Protein AF-A0A536DVQ6-F1 (afdb_monomer)

Mean predicted aligned error: 8.5 Å

pLDDT: mean 82.16, std 7.18, range [48.97, 94.75]

Radius of gyration: 19.16 Å; Cα contacts (8 Å, |Δi|>4): 51; chains: 1; bounding box: 41×44×44 Å

Solvent-accessible surface area (backbone atoms only — not comparable to full-atom values): 6709 Å² total; per-residue (Å²): 129,84,79,77,51,72,68,56,54,48,53,54,52,47,53,52,31,48,76,73,74,37,79,85,81,75,81,92,74,81,44,74,67,58,55,48,53,52,50,54,60,72,65,33,59,67,62,57,46,60,67,44,46,63,54,42,50,76,76,51,31,72,64,37,66,54,54,46,46,54,54,52,48,53,55,50,49,55,54,49,51,55,51,48,55,50,46,68,76,53,78,55,95,55,54,68,28,46,56,33,27,70,75,65,37,68,66,47,10,48,65,71,65,109

Structure (mmCIF, N/CA/C/O backbone):
data_AF-A0A536DVQ6-F1
#
_entry.id   AF-A0A536DVQ6-F1
#
loop_
_atom_site.group_PDB
_atom_site.id
_atom_site.type_symbol
_atom_site.label_atom_id
_atom_site.label_alt_id
_atom_site.label_comp_id
_atom_site.label_asym_id
_atom_site.label_entity_id
_atom_site.label_seq_id
_atom_site.pdbx_PDB_ins_code
_atom_site.Cartn_x
_atom_site.Cartn_y
_atom_site.Cartn_z
_atom_site.occupancy
_atom_site.B_iso_or_equiv
_atom_site.auth_seq_id
_atom_site.auth_comp_id
_atom_site.auth_asym_id
_atom_site.auth_atom_id
_atom_site.pdbx_PDB_model_num
ATOM 1 N N . MET A 1 1 ? -17.773 24.906 4.559 1.00 48.97 1 MET A N 1
ATOM 2 C CA . MET A 1 1 ? -18.030 24.011 5.708 1.00 48.97 1 MET A CA 1
ATOM 3 C C . MET A 1 1 ? -16.763 23.985 6.548 1.00 48.97 1 MET A C 1
ATOM 5 O O . MET A 1 1 ? -15.717 23.742 5.955 1.00 48.97 1 MET A O 1
ATOM 9 N N . PRO A 1 2 ? -16.795 24.324 7.848 1.00 50.78 2 PRO A N 1
ATOM 10 C CA . PRO A 1 2 ? -15.614 24.188 8.698 1.00 50.78 2 PRO A CA 1
ATOM 11 C C . PRO A 1 2 ? -15.208 22.710 8.761 1.00 50.78 2 PRO A C 1
ATOM 13 O O . PRO A 1 2 ? -16.070 21.835 8.830 1.00 50.78 2 PRO A O 1
ATOM 16 N N . ALA A 1 3 ? -13.910 22.428 8.660 1.00 61.53 3 ALA A N 1
ATOM 17 C CA . ALA A 1 3 ? -13.398 21.071 8.798 1.00 61.53 3 ALA A CA 1
ATOM 18 C C . ALA A 1 3 ? -13.703 20.560 10.216 1.00 61.53 3 ALA A C 1
ATOM 20 O O . ALA A 1 3 ? -13.471 21.283 11.184 1.00 61.53 3 ALA A O 1
ATOM 21 N N . ALA A 1 4 ? -14.235 19.340 10.330 1.00 72.19 4 ALA A N 1
ATOM 22 C CA . ALA A 1 4 ? -14.490 18.703 11.621 1.00 72.19 4 ALA A CA 1
ATOM 23 C C . ALA A 1 4 ? -13.207 18.675 12.466 1.00 72.19 4 ALA A C 1
ATOM 25 O O . ALA A 1 4 ? -12.119 18.400 11.951 1.00 72.19 4 ALA A O 1
ATOM 26 N N . THR A 1 5 ? -13.327 18.955 13.761 1.00 84.50 5 THR A N 1
ATOM 27 C CA . THR A 1 5 ? -12.179 18.919 14.676 1.00 84.50 5 THR A CA 1
ATOM 28 C C . THR A 1 5 ? -11.654 17.486 14.829 1.00 84.50 5 THR A C 1
ATOM 30 O O . THR A 1 5 ? -12.411 16.518 14.729 1.00 84.50 5 THR A O 1
ATOM 33 N N . LYS A 1 6 ? -10.345 17.318 15.082 1.00 81.56 6 LYS A N 1
ATOM 34 C CA . LYS A 1 6 ? -9.690 15.994 15.200 1.00 81.56 6 LYS A CA 1
ATOM 35 C C . LYS A 1 6 ? -10.431 15.065 16.175 1.00 81.56 6 LYS A C 1
ATOM 37 O O . LYS A 1 6 ? -10.560 13.874 15.919 1.00 81.56 6 LYS A O 1
ATOM 42 N N . GLU A 1 7 ? -10.976 15.604 17.262 1.00 82.81 7 GLU A N 1
ATOM 43 C CA . GLU A 1 7 ? -11.752 14.849 18.255 1.00 82.81 7 GLU A CA 1
ATOM 44 C C . GLU A 1 7 ? -13.120 14.368 17.747 1.00 82.81 7 GLU A C 1
ATOM 46 O O . GLU A 1 7 ? -13.582 13.289 18.123 1.00 82.81 7 GLU A O 1
ATOM 51 N N . GLU A 1 8 ? -13.791 15.150 16.901 1.00 84.75 8 GLU A N 1
ATOM 52 C CA . GLU A 1 8 ? -15.050 14.754 16.256 1.00 84.75 8 GLU A CA 1
ATOM 53 C C . GLU A 1 8 ? -14.805 13.641 15.241 1.00 84.75 8 GLU A C 1
ATOM 55 O O . GLU A 1 8 ? -15.521 12.639 15.243 1.00 84.75 8 GLU A O 1
ATOM 60 N N . GLN A 1 9 ? -13.739 13.765 14.443 1.00 84.12 9 GLN A N 1
ATOM 61 C CA . GLN A 1 9 ? -13.296 12.700 13.543 1.00 84.12 9 GLN A CA 1
ATOM 62 C C . GLN A 1 9 ? -12.946 11.435 14.329 1.00 84.12 9 GLN A C 1
ATOM 64 O O . GLN A 1 9 ? -13.306 10.329 13.918 1.00 84.12 9 GLN A O 1
ATOM 69 N N . ILE A 1 10 ? -12.281 11.581 15.484 1.00 84.44 10 ILE A N 1
ATOM 70 C CA . ILE A 1 10 ? -11.952 10.442 16.338 1.00 84.44 10 ILE A CA 1
ATOM 71 C C . ILE A 1 10 ? -13.219 9.717 16.788 1.00 84.44 10 ILE A C 1
ATOM 73 O O . ILE A 1 10 ? -13.367 8.530 16.499 1.00 84.44 10 ILE A O 1
ATOM 77 N N . ARG A 1 11 ? -14.166 10.444 17.385 1.00 85.69 11 ARG A N 1
ATOM 78 C CA . ARG A 1 11 ? -15.439 9.886 17.858 1.00 85.69 11 ARG A CA 1
ATOM 79 C C . ARG A 1 11 ? -16.267 9.227 16.751 1.00 85.69 11 ARG A C 1
ATOM 81 O O . ARG A 1 11 ? -16.798 8.141 16.978 1.00 85.69 11 ARG A O 1
ATOM 88 N N . ALA A 1 12 ? -16.364 9.844 15.571 1.00 85.56 12 ALA A N 1
ATOM 89 C CA . ALA A 1 12 ? -17.150 9.318 14.451 1.00 85.56 12 ALA A CA 1
ATOM 90 C C . ALA A 1 12 ? -16.635 7.951 13.962 1.00 85.56 12 ALA A C 1
ATOM 92 O O . ALA A 1 12 ? -17.398 6.994 13.833 1.00 85.56 12 ALA A O 1
ATOM 93 N N . ASP A 1 13 ? -15.327 7.831 13.766 1.00 83.88 13 ASP A N 1
ATOM 94 C CA . ASP A 1 13 ? -14.682 6.580 13.351 1.00 83.88 13 ASP A CA 1
ATOM 95 C C . ASP A 1 13 ? -14.721 5.514 14.464 1.00 83.88 13 ASP A C 1
ATOM 97 O O . ASP A 1 13 ? -14.920 4.337 14.167 1.00 83.88 13 ASP A O 1
ATOM 101 N N . THR A 1 14 ? -14.601 5.891 15.750 1.00 84.81 14 THR A N 1
ATOM 102 C CA . THR A 1 14 ? -14.793 4.940 16.866 1.00 84.81 14 THR A CA 1
ATOM 103 C C . THR A 1 14 ? -16.212 4.369 16.852 1.00 84.81 14 THR A C 1
ATOM 105 O O . THR A 1 14 ? -16.398 3.157 16.965 1.00 84.81 14 THR A O 1
ATOM 108 N N . ALA A 1 15 ? -17.223 5.223 16.655 1.00 84.44 15 ALA A N 1
ATOM 109 C CA . ALA A 1 15 ? -18.610 4.787 16.532 1.00 84.44 15 ALA A CA 1
ATOM 110 C C . ALA A 1 15 ? -18.806 3.854 15.325 1.00 84.44 15 ALA A C 1
ATOM 11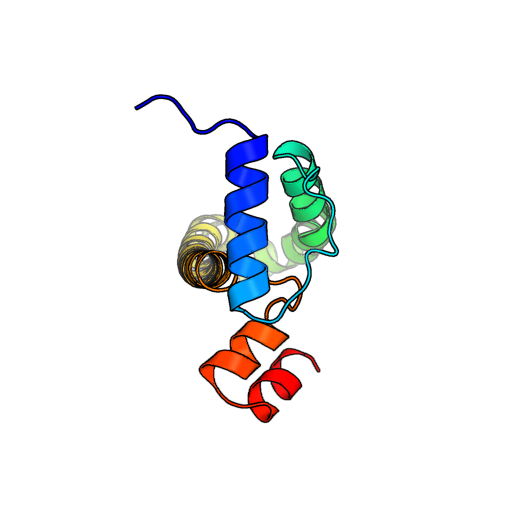2 O O . ALA A 1 15 ? -19.515 2.850 15.426 1.00 84.44 15 ALA A O 1
ATOM 113 N N . ARG A 1 16 ? -18.131 4.130 14.200 1.00 82.06 16 ARG A N 1
ATOM 114 C CA . ARG A 1 16 ? -18.161 3.266 13.014 1.00 82.06 16 ARG A CA 1
ATOM 115 C C . ARG A 1 16 ? -17.523 1.899 13.262 1.00 82.06 16 ARG A C 1
ATOM 117 O O . ARG A 1 16 ? -18.087 0.893 12.841 1.00 82.06 16 ARG A O 1
ATOM 124 N N . LEU A 1 17 ? -16.394 1.839 13.966 1.00 82.56 17 LEU A N 1
ATOM 125 C CA . LEU A 1 17 ? -15.758 0.578 14.366 1.00 82.56 17 LEU A CA 1
ATOM 126 C C . LEU A 1 17 ? -16.678 -0.261 15.261 1.00 82.56 17 LEU A C 1
ATOM 128 O O . LEU A 1 17 ? -16.848 -1.457 15.018 1.00 82.56 17 LEU A O 1
ATOM 132 N N . HIS A 1 18 ? -17.342 0.375 16.229 1.00 84.12 18 HIS A N 1
ATOM 133 C CA . HIS A 1 18 ? -18.277 -0.307 17.125 1.00 84.12 18 HIS A CA 1
ATOM 134 C C . HIS A 1 18 ? -19.487 -0.884 16.373 1.00 84.12 18 HIS A C 1
ATOM 136 O O . HIS A 1 18 ? -19.903 -2.002 16.667 1.00 84.12 18 HIS A O 1
ATOM 142 N N . GLN A 1 19 ? -20.010 -0.189 15.353 1.00 82.88 19 GLN A N 1
ATOM 143 C CA . GLN A 1 19 ? -21.054 -0.738 14.468 1.00 82.88 19 GLN A CA 1
ATOM 144 C C . GLN A 1 19 ? -20.596 -1.993 13.712 1.00 82.88 19 GLN A C 1
ATOM 146 O O . GLN A 1 19 ? -21.413 -2.849 13.380 1.00 82.88 19 GLN A O 1
ATOM 151 N N . LEU A 1 20 ? -19.297 -2.110 13.431 1.00 79.38 20 LEU A N 1
ATOM 152 C CA . LEU A 1 20 ? -18.704 -3.285 12.792 1.00 79.38 20 LEU A CA 1
ATOM 153 C C . LEU A 1 20 ? -18.384 -4.409 13.795 1.00 79.38 20 LEU A C 1
ATOM 155 O O . LEU A 1 20 ? -17.902 -5.459 13.375 1.00 79.38 20 LEU A O 1
ATOM 159 N N . GLY A 1 21 ? -18.660 -4.211 15.090 1.00 81.19 21 GLY A N 1
ATOM 160 C CA . GLY A 1 21 ? -18.368 -5.165 16.161 1.00 81.19 21 GLY A CA 1
ATOM 161 C C . GLY A 1 21 ? -16.915 -5.142 16.646 1.00 81.19 21 GLY A C 1
ATOM 162 O O . GLY A 1 21 ? -16.506 -6.049 17.367 1.00 81.19 21 GLY A O 1
ATOM 163 N N . TYR A 1 22 ? -16.132 -4.125 16.265 1.00 77.81 22 TYR A N 1
ATOM 164 C CA . TYR A 1 22 ? -14.720 -3.995 16.629 1.00 77.81 22 TYR A CA 1
ATOM 165 C C . TYR A 1 22 ? -14.497 -2.842 17.609 1.00 77.81 22 TYR A C 1
ATOM 167 O O . TYR A 1 22 ? -14.953 -1.726 17.378 1.00 77.81 22 TYR A O 1
ATOM 175 N N . ALA A 1 23 ? -13.742 -3.090 18.681 1.00 76.75 23 ALA A N 1
ATOM 176 C CA . ALA A 1 23 ? -13.259 -2.036 19.572 1.00 76.75 23 ALA A CA 1
ATOM 177 C C . ALA A 1 23 ? -12.079 -1.288 18.929 1.00 76.75 23 ALA A C 1
ATOM 179 O O . ALA A 1 23 ? -11.242 -1.894 18.254 1.00 76.75 23 ALA A O 1
ATOM 180 N N . GLN A 1 24 ? -11.974 0.024 19.156 1.00 78.06 24 GLN A N 1
ATOM 181 C CA . GLN A 1 24 ? -10.812 0.792 18.708 1.00 78.06 24 GLN A CA 1
ATOM 182 C C . GLN A 1 24 ? -9.581 0.421 19.547 1.00 78.06 24 GLN A C 1
ATOM 184 O O . GLN A 1 24 ? -9.450 0.856 20.686 1.00 78.06 24 GLN A O 1
ATOM 189 N N . GLN A 1 25 ? -8.679 -0.375 18.973 1.00 78.88 25 GLN A N 1
ATOM 190 C CA . GLN A 1 25 ? -7.431 -0.793 19.628 1.00 78.88 25 GLN A CA 1
ATOM 191 C C . GLN A 1 25 ? -6.203 0.010 19.172 1.00 78.88 25 GLN A C 1
ATOM 193 O O . GLN A 1 25 ? -5.203 0.052 19.882 1.00 78.88 25 GLN A O 1
ATOM 198 N N . LEU A 1 26 ? -6.266 0.656 18.001 1.00 76.31 26 LEU A N 1
ATOM 199 C CA . LEU A 1 26 ? -5.138 1.387 17.421 1.00 76.31 26 LEU A CA 1
ATOM 200 C C . LEU A 1 26 ? -5.236 2.892 17.717 1.00 76.31 26 LEU A C 1
ATOM 202 O O . LEU A 1 26 ? -6.277 3.513 17.479 1.00 76.31 26 LEU A O 1
ATOM 206 N N . PHE A 1 27 ? -4.142 3.485 18.204 1.00 72.56 27 PHE A N 1
ATOM 207 C CA . PHE A 1 27 ? -4.036 4.931 18.402 1.00 72.56 27 PHE A CA 1
ATOM 208 C C . PHE A 1 27 ? -3.918 5.652 17.052 1.00 72.56 27 PHE A C 1
ATOM 210 O O . PHE A 1 27 ? -3.130 5.271 16.188 1.00 72.56 27 PHE A O 1
ATOM 217 N N . ARG A 1 28 ? -4.705 6.716 16.861 1.00 73.50 28 ARG A N 1
ATOM 218 C CA . ARG A 1 28 ? -4.790 7.466 15.594 1.00 73.50 28 ARG A CA 1
ATOM 219 C C . ARG A 1 28 ? -3.762 8.585 15.527 1.00 73.50 28 ARG A C 1
ATOM 221 O O . ARG A 1 28 ? -4.111 9.759 15.426 1.00 73.50 28 ARG A O 1
ATOM 228 N N . ASP A 1 29 ? -2.498 8.182 15.591 1.00 79.56 29 ASP A N 1
ATOM 229 C CA . ASP A 1 29 ? -1.345 9.088 15.532 1.00 79.56 29 ASP A CA 1
ATOM 230 C C . ASP A 1 29 ? -0.523 8.958 14.243 1.00 79.56 29 ASP A C 1
ATOM 232 O O . ASP A 1 29 ? 0.425 9.709 14.014 1.00 79.56 29 ASP A O 1
ATOM 236 N N . MET A 1 30 ? -0.905 8.038 13.353 1.00 79.38 30 MET A N 1
ATOM 237 C CA . MET A 1 30 ? -0.233 7.853 12.069 1.00 79.38 30 MET A CA 1
ATOM 238 C C . MET A 1 30 ? -0.530 9.034 11.133 1.00 79.38 30 MET A C 1
ATOM 240 O O . MET A 1 30 ? -1.578 9.109 10.494 1.00 79.38 30 MET A O 1
ATOM 244 N N . GLY A 1 31 ? 0.399 9.989 11.085 1.00 84.38 31 GLY A N 1
ATOM 245 C CA . GLY A 1 31 ? 0.346 11.135 10.179 1.00 84.38 31 GLY A CA 1
ATOM 246 C C . GLY A 1 31 ? 0.764 10.797 8.743 1.00 84.38 31 GLY A C 1
ATOM 247 O O . GLY A 1 31 ? 1.292 9.720 8.459 1.00 84.38 31 GLY A O 1
ATOM 248 N N . GLY A 1 32 ? 0.598 11.761 7.831 1.00 84.69 32 GLY A N 1
ATOM 249 C CA . GLY A 1 32 ? 0.903 11.578 6.404 1.00 84.69 32 GLY A CA 1
ATOM 250 C C . GLY A 1 32 ? 2.359 11.191 6.117 1.00 84.69 32 GLY A C 1
ATOM 251 O O . GLY A 1 32 ? 2.607 10.299 5.310 1.00 84.69 32 GLY A O 1
ATOM 252 N N . PHE A 1 33 ? 3.322 11.791 6.827 1.00 88.88 33 PHE A N 1
ATOM 253 C CA . PHE A 1 33 ? 4.742 11.455 6.671 1.00 88.88 33 PHE A CA 1
ATOM 254 C C . PHE A 1 33 ? 5.076 10.042 7.171 1.00 88.88 33 PHE A C 1
ATOM 256 O O . PHE A 1 33 ? 5.805 9.313 6.506 1.00 88.88 33 PHE A O 1
ATOM 263 N N . SER A 1 34 ? 4.506 9.628 8.309 1.00 86.50 34 SER A N 1
ATOM 264 C CA . SER A 1 34 ? 4.693 8.271 8.841 1.00 86.50 34 SER A CA 1
ATOM 265 C C . SER A 1 34 ? 4.143 7.225 7.867 1.00 86.50 34 SER A C 1
ATOM 267 O O . SER A 1 34 ? 4.837 6.265 7.538 1.00 86.50 34 SER A O 1
ATOM 269 N N . ASN A 1 35 ? 2.949 7.461 7.315 1.00 88.00 35 ASN A N 1
ATOM 270 C CA . ASN A 1 35 ? 2.350 6.577 6.318 1.00 88.00 35 ASN A CA 1
ATOM 271 C C . ASN A 1 35 ? 3.174 6.499 5.016 1.00 88.00 35 ASN A C 1
ATOM 273 O O . ASN A 1 35 ? 3.335 5.423 4.434 1.00 88.00 35 ASN A O 1
ATOM 277 N N . PHE A 1 36 ? 3.744 7.626 4.575 1.00 87.94 36 PHE A N 1
ATOM 278 C CA . PHE A 1 36 ? 4.664 7.666 3.436 1.00 87.94 36 PHE A CA 1
ATOM 279 C C . PHE A 1 36 ? 5.944 6.861 3.702 1.00 87.94 36 PHE A C 1
ATOM 281 O O . PHE A 1 36 ? 6.326 6.029 2.880 1.00 87.94 36 PHE A O 1
ATOM 288 N N . ALA A 1 37 ? 6.576 7.053 4.863 1.00 89.25 37 ALA A N 1
ATOM 289 C CA . ALA A 1 37 ? 7.802 6.351 5.237 1.00 89.25 37 ALA A CA 1
ATOM 290 C C . ALA A 1 37 ? 7.602 4.826 5.325 1.00 89.25 37 ALA A C 1
ATOM 292 O O . ALA A 1 37 ? 8.437 4.061 4.836 1.00 89.25 37 ALA A O 1
ATOM 293 N N . ILE A 1 38 ? 6.469 4.378 5.880 1.00 88.75 38 ILE A N 1
ATOM 294 C CA . ILE A 1 38 ? 6.093 2.956 5.921 1.00 88.75 38 ILE A CA 1
ATOM 295 C C . ILE A 1 38 ? 5.957 2.403 4.498 1.00 88.75 38 ILE A C 1
ATOM 297 O O . ILE A 1 38 ? 6.551 1.376 4.176 1.00 88.75 38 ILE A O 1
ATOM 301 N N . SER A 1 39 ? 5.241 3.112 3.622 1.00 88.56 39 SER A N 1
ATOM 302 C CA . SER A 1 39 ? 5.042 2.689 2.229 1.00 88.56 39 SER A CA 1
ATOM 303 C C . SER A 1 39 ? 6.365 2.586 1.461 1.00 88.56 39 SER A C 1
ATOM 305 O O . SER A 1 39 ? 6.603 1.600 0.765 1.00 88.56 39 SER A O 1
ATOM 307 N N . PHE A 1 40 ? 7.254 3.571 1.626 1.00 85.62 40 PHE A N 1
ATOM 308 C CA . PHE A 1 40 ? 8.584 3.575 1.009 1.00 85.62 40 PHE A CA 1
ATOM 309 C C . PHE A 1 40 ? 9.434 2.378 1.462 1.00 85.62 40 PHE A C 1
ATOM 311 O O . PHE A 1 40 ? 10.113 1.748 0.649 1.00 85.62 40 PHE A O 1
ATOM 318 N N . THR A 1 41 ? 9.340 2.027 2.746 1.00 88.75 41 THR A N 1
ATOM 319 C CA . THR A 1 41 ? 10.047 0.880 3.330 1.00 88.75 41 THR A CA 1
ATOM 320 C C . THR A 1 41 ? 9.512 -0.446 2.783 1.00 88.75 41 THR A C 1
ATOM 322 O O . THR A 1 41 ? 10.294 -1.303 2.377 1.00 88.75 41 THR A O 1
ATOM 325 N N . ILE A 1 42 ? 8.187 -0.602 2.700 1.00 87.25 42 ILE A N 1
ATOM 326 C CA . ILE A 1 42 ? 7.541 -1.825 2.194 1.00 87.25 42 ILE A CA 1
ATOM 327 C C . ILE A 1 42 ? 7.889 -2.078 0.723 1.00 87.25 42 ILE A C 1
ATOM 329 O O . ILE A 1 42 ? 8.244 -3.197 0.367 1.00 87.25 42 ILE A O 1
ATOM 333 N N . ILE A 1 43 ? 7.811 -1.052 -0.133 1.00 85.88 43 ILE A N 1
ATOM 334 C CA . ILE A 1 43 ? 8.075 -1.212 -1.574 1.00 85.88 43 ILE A CA 1
ATOM 335 C C . ILE A 1 43 ? 9.560 -1.500 -1.837 1.00 85.88 43 ILE A C 1
ATOM 337 O O . ILE A 1 43 ? 9.886 -2.134 -2.839 1.00 85.88 43 ILE A O 1
ATOM 341 N N . SER A 1 44 ? 10.463 -1.069 -0.945 1.00 85.44 44 SER A N 1
ATOM 342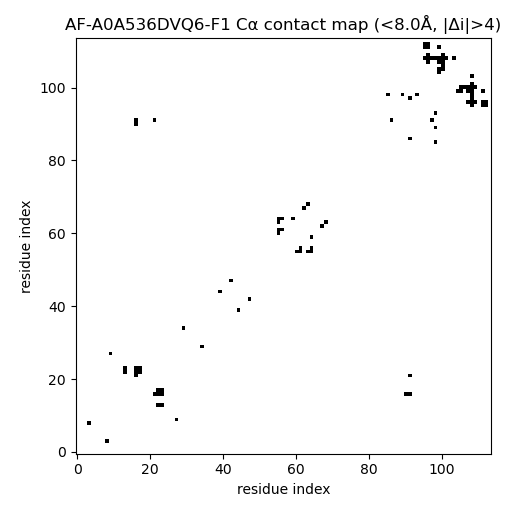 C CA . SER A 1 44 ? 11.908 -1.307 -1.068 1.00 85.44 44 SER A CA 1
ATOM 343 C C . SER A 1 44 ? 12.431 -0.967 -2.473 1.00 85.44 44 SER A C 1
ATOM 345 O O . SER A 1 44 ? 13.081 -1.776 -3.140 1.00 85.44 44 SER A O 1
ATOM 347 N N . VAL A 1 45 ? 12.132 0.260 -2.925 1.00 79.44 45 VAL A N 1
ATOM 348 C CA . VAL A 1 45 ? 12.385 0.744 -4.298 1.00 79.44 45 VAL A CA 1
ATOM 349 C C . VAL A 1 45 ? 13.845 0.555 -4.720 1.00 79.44 45 VAL A C 1
ATOM 351 O O . VAL A 1 45 ? 14.107 0.224 -5.873 1.00 79.44 45 VAL A O 1
ATOM 354 N N . LEU A 1 46 ? 14.794 0.719 -3.790 1.00 83.69 46 LEU A N 1
ATOM 355 C CA . LEU A 1 46 ? 16.218 0.534 -4.074 1.00 83.69 46 LEU A CA 1
ATOM 356 C C . LEU A 1 46 ? 16.538 -0.915 -4.447 1.00 83.69 46 LEU A C 1
ATOM 358 O O . LEU A 1 46 ? 17.093 -1.155 -5.514 1.00 83.69 46 LEU A O 1
ATOM 362 N N . THR A 1 47 ? 16.183 -1.878 -3.595 1.00 84.62 47 THR A N 1
ATOM 363 C CA . THR A 1 47 ? 16.519 -3.288 -3.831 1.00 84.62 47 THR A CA 1
ATOM 364 C C . THR A 1 47 ? 15.777 -3.822 -5.050 1.00 84.62 47 THR A C 1
ATOM 366 O O . THR A 1 47 ? 16.405 -4.343 -5.965 1.00 84.62 47 THR A O 1
ATOM 369 N N . GLY A 1 48 ? 14.455 -3.627 -5.119 1.00 80.19 48 GLY A N 1
ATOM 370 C CA . GLY A 1 48 ? 13.660 -4.105 -6.251 1.00 80.19 48 GLY A CA 1
ATOM 371 C C . GLY A 1 48 ? 14.085 -3.467 -7.575 1.00 80.19 48 GLY A C 1
ATOM 372 O O . GLY A 1 48 ? 14.282 -4.168 -8.566 1.00 80.19 48 GLY A O 1
AT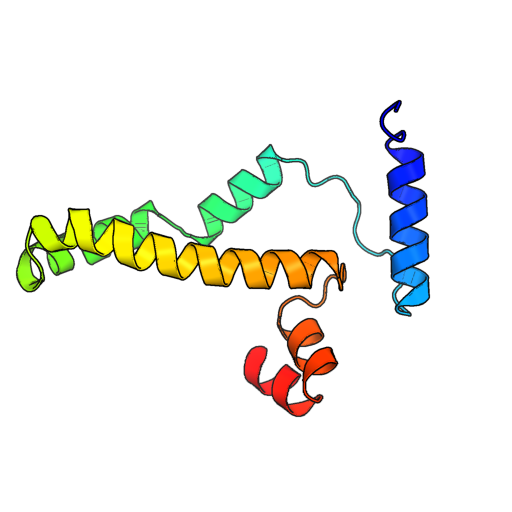OM 373 N N . GLY A 1 49 ? 14.289 -2.146 -7.579 1.00 81.75 49 GLY A N 1
ATOM 374 C CA . GLY A 1 49 ? 14.692 -1.398 -8.766 1.00 81.75 49 GLY A CA 1
ATOM 375 C C . GLY A 1 49 ? 16.076 -1.793 -9.270 1.00 81.75 49 GLY A C 1
ATOM 376 O O . GLY A 1 49 ? 16.222 -2.099 -10.449 1.00 81.75 49 GLY A O 1
ATOM 377 N N . LEU A 1 50 ? 17.083 -1.840 -8.392 1.00 83.81 50 LEU A N 1
ATOM 378 C CA . LEU A 1 50 ? 18.460 -2.156 -8.786 1.00 83.81 50 LEU A CA 1
ATOM 379 C C . LEU A 1 50 ? 18.629 -3.618 -9.211 1.00 83.81 50 LEU A C 1
ATOM 381 O O . LEU A 1 50 ? 19.307 -3.882 -10.203 1.00 83.81 50 LEU A O 1
ATOM 385 N N . THR A 1 51 ? 17.990 -4.566 -8.516 1.00 84.62 51 THR A N 1
ATOM 386 C CA . THR A 1 51 ? 18.081 -5.992 -8.864 1.00 84.62 51 THR A CA 1
ATOM 387 C C . THR A 1 51 ? 17.468 -6.280 -10.235 1.00 84.62 51 THR A C 1
ATOM 389 O O . THR A 1 51 ? 18.041 -7.043 -11.013 1.00 84.62 51 THR A O 1
ATOM 392 N N . LEU A 1 52 ? 16.339 -5.647 -10.570 1.00 8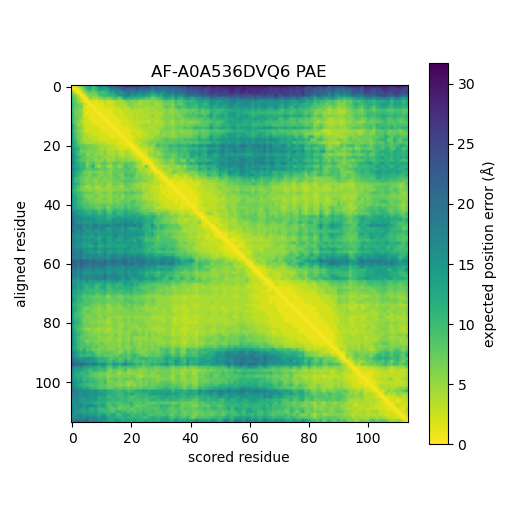3.81 52 LEU A N 1
ATOM 393 C CA . LEU A 1 52 ? 15.676 -5.854 -11.861 1.00 83.81 52 LEU A CA 1
ATOM 394 C C . LEU A 1 52 ? 16.193 -4.944 -12.982 1.00 83.81 52 LEU A C 1
ATOM 396 O O . LEU A 1 52 ? 15.882 -5.205 -14.142 1.00 83.81 52 LEU A O 1
ATOM 400 N N . TYR A 1 53 ? 16.992 -3.917 -12.682 1.00 82.81 53 TYR A N 1
ATOM 401 C CA . TYR A 1 53 ? 17.467 -2.948 -13.677 1.00 82.81 53 TYR A CA 1
ATOM 402 C C . TYR A 1 53 ? 18.245 -3.616 -14.819 1.00 82.81 53 TYR A C 1
ATOM 404 O O . TYR A 1 53 ? 17.918 -3.438 -15.993 1.00 82.81 53 TYR A O 1
ATOM 412 N N . SER A 1 54 ? 19.234 -4.449 -14.476 1.00 81.38 54 SER A N 1
ATOM 413 C CA . SER A 1 54 ? 20.018 -5.204 -15.465 1.00 81.38 54 SER A CA 1
ATOM 414 C C . SER A 1 54 ? 19.147 -6.206 -16.228 1.00 81.38 54 SER A C 1
ATOM 416 O O . SER A 1 54 ? 19.268 -6.350 -17.444 1.00 81.38 54 SER A O 1
ATOM 418 N N . TYR A 1 55 ? 18.212 -6.863 -15.540 1.00 83.31 55 TYR A N 1
ATOM 419 C CA . TYR A 1 55 ? 17.292 -7.807 -16.169 1.00 83.31 55 TYR A CA 1
ATOM 420 C C . TYR A 1 55 ? 16.395 -7.122 -17.214 1.00 83.31 55 TYR A C 1
ATOM 422 O O . TYR A 1 55 ? 16.291 -7.607 -18.342 1.00 83.31 55 TYR A O 1
ATOM 430 N N . GLY A 1 56 ? 15.816 -5.968 -16.868 1.00 81.50 56 GLY A N 1
ATOM 431 C CA . GLY A 1 56 ? 14.968 -5.166 -17.750 1.00 81.50 56 GLY A CA 1
ATOM 432 C C . GLY A 1 56 ? 15.715 -4.638 -18.975 1.00 81.50 56 GLY A C 1
ATOM 433 O O . GLY A 1 56 ? 15.202 -4.742 -20.089 1.00 81.50 56 GLY A O 1
ATOM 434 N N . LEU A 1 57 ? 16.956 -4.167 -18.800 1.00 82.81 57 LEU A N 1
ATOM 435 C CA . LEU A 1 57 ? 17.792 -3.724 -19.920 1.00 82.81 57 LEU A CA 1
ATOM 436 C C . LEU A 1 57 ? 18.098 -4.855 -20.905 1.00 82.81 57 LEU A C 1
ATOM 438 O O . LEU A 1 57 ? 17.996 -4.645 -22.111 1.00 82.81 57 LEU A O 1
ATOM 442 N N . ASN A 1 58 ? 18.438 -6.045 -20.404 1.00 82.25 58 ASN A N 1
ATOM 443 C CA . ASN A 1 58 ? 18.825 -7.174 -21.252 1.00 82.25 58 ASN A CA 1
ATOM 444 C C . ASN A 1 58 ? 17.641 -7.831 -21.985 1.00 82.25 58 ASN A C 1
ATOM 446 O O . ASN A 1 58 ? 17.831 -8.339 -23.086 1.00 82.25 58 ASN A O 1
ATOM 450 N N . HIS A 1 59 ? 16.433 -7.831 -21.406 1.00 80.94 59 HIS A N 1
ATOM 451 C CA . HIS A 1 59 ? 15.282 -8.562 -21.965 1.00 80.94 59 HIS A CA 1
ATOM 452 C C . HIS A 1 59 ? 14.213 -7.666 -22.608 1.00 80.94 59 HIS A C 1
ATOM 454 O O . HIS A 1 59 ? 13.529 -8.107 -23.527 1.00 80.94 59 HIS A O 1
ATOM 460 N N . GLY A 1 60 ? 14.037 -6.429 -22.135 1.00 75.00 60 GLY A N 1
ATOM 461 C CA . GLY A 1 60 ? 13.009 -5.501 -22.628 1.00 75.00 60 GLY A CA 1
ATOM 462 C C . GLY A 1 60 ? 13.565 -4.266 -23.340 1.00 75.00 60 GLY A C 1
ATOM 463 O O . GLY A 1 60 ? 12.844 -3.601 -24.086 1.00 75.00 60 GLY A O 1
ATOM 464 N N . GLY A 1 61 ? 14.842 -3.949 -23.123 1.00 82.88 61 GLY A N 1
ATOM 465 C CA . GLY A 1 61 ? 15.473 -2.737 -23.631 1.00 82.88 61 GLY A CA 1
ATOM 466 C C . GLY A 1 61 ? 14.910 -1.439 -23.019 1.00 82.88 61 GLY A C 1
ATOM 467 O O . GLY A 1 61 ? 13.967 -1.451 -22.222 1.00 82.88 61 GLY A O 1
ATOM 468 N N . PRO A 1 62 ? 15.461 -0.273 -23.403 1.00 79.69 62 PRO A N 1
ATOM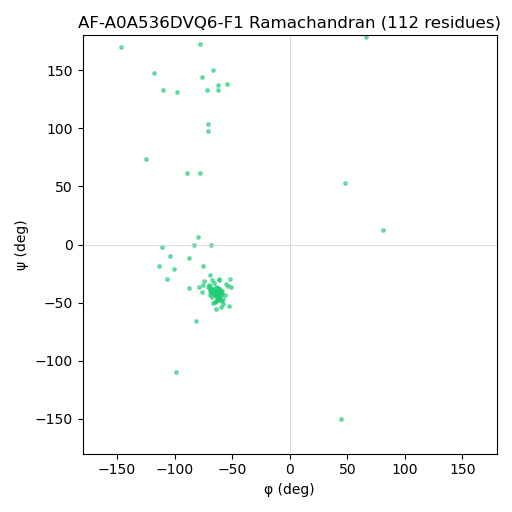 469 C CA . PRO A 1 62 ? 15.103 1.020 -22.805 1.00 79.69 62 PRO A CA 1
ATOM 470 C C . PRO A 1 62 ? 13.628 1.408 -22.993 1.00 79.69 62 PRO A C 1
ATOM 472 O O . PRO A 1 62 ? 13.038 2.076 -22.144 1.00 79.69 62 PRO A O 1
ATOM 475 N N . GLN A 1 63 ? 13.009 0.972 -24.095 1.00 81.44 63 GLN A N 1
ATOM 476 C CA . GLN A 1 63 ? 11.615 1.285 -24.412 1.00 81.44 63 GLN A CA 1
ATOM 477 C C . GLN A 1 63 ? 10.634 0.593 -23.456 1.00 81.44 63 GLN A C 1
ATOM 479 O O . GLN A 1 63 ? 9.649 1.209 -23.042 1.00 81.44 63 GLN A O 1
ATOM 484 N N . GLN A 1 64 ? 10.909 -0.655 -23.063 1.00 80.69 64 GLN A N 1
ATOM 485 C CA . GLN A 1 64 ? 10.089 -1.374 -22.089 1.00 80.69 64 GLN A CA 1
ATOM 486 C C . GLN A 1 64 ? 10.208 -0.739 -20.698 1.00 80.69 64 GLN A C 1
ATOM 488 O O . GLN A 1 64 ? 9.197 -0.578 -20.019 1.00 80.69 64 GLN A O 1
ATOM 493 N N . MET A 1 65 ? 11.403 -0.287 -20.312 1.00 79.12 65 MET A N 1
ATOM 494 C CA . MET A 1 65 ? 11.617 0.382 -19.023 1.00 79.12 65 MET A CA 1
ATOM 495 C C . MET A 1 65 ? 10.921 1.746 -18.931 1.00 79.12 65 MET A C 1
ATOM 497 O O . MET A 1 65 ? 10.505 2.136 -17.847 1.00 79.12 65 MET A O 1
ATOM 501 N N . GLY A 1 66 ? 10.757 2.461 -20.049 1.00 82.69 66 GLY A N 1
ATOM 502 C CA . GLY A 1 66 ? 9.996 3.713 -20.089 1.00 82.69 66 GLY A CA 1
ATOM 503 C C . GLY A 1 66 ? 8.485 3.490 -20.190 1.00 82.69 66 GLY A C 1
ATOM 504 O O . GLY A 1 66 ? 7.726 3.806 -19.274 1.00 82.69 66 GLY A O 1
ATOM 505 N N . ILE A 1 67 ? 8.032 2.935 -21.318 1.00 85.31 67 ILE A N 1
ATOM 506 C CA . ILE A 1 67 ? 6.599 2.826 -21.642 1.00 85.31 67 ILE A CA 1
ATOM 507 C C . ILE A 1 67 ? 5.941 1.696 -20.850 1.00 85.31 67 ILE A C 1
ATOM 509 O O . ILE A 1 67 ? 4.832 1.860 -20.343 1.00 85.31 67 ILE A O 1
ATOM 513 N N . GLY A 1 68 ? 6.623 0.557 -20.715 1.00 86.69 68 GLY A N 1
ATOM 514 C CA . GLY A 1 68 ? 6.109 -0.584 -19.959 1.00 86.69 68 GLY A CA 1
ATOM 515 C C . GLY A 1 68 ? 5.905 -0.244 -18.485 1.00 86.69 68 GLY A C 1
ATOM 516 O O . GLY A 1 68 ? 4.893 -0.636 -17.911 1.00 86.69 68 GLY A O 1
ATOM 517 N N . TRP A 1 69 ? 6.796 0.558 -17.895 1.00 84.75 69 TRP A N 1
ATOM 518 C CA . TRP A 1 69 ? 6.637 1.030 -16.520 1.00 84.75 69 TRP A CA 1
ATOM 519 C C . TRP A 1 69 ? 5.392 1.907 -16.340 1.00 84.75 69 TRP A C 1
ATOM 521 O O . TRP A 1 69 ? 4.627 1.683 -15.405 1.00 84.75 69 TRP A O 1
ATOM 531 N N . LEU A 1 70 ? 5.133 2.849 -17.255 1.00 88.94 70 LEU A N 1
ATOM 532 C CA . LEU A 1 70 ? 3.928 3.687 -17.203 1.00 88.94 70 LEU A CA 1
ATO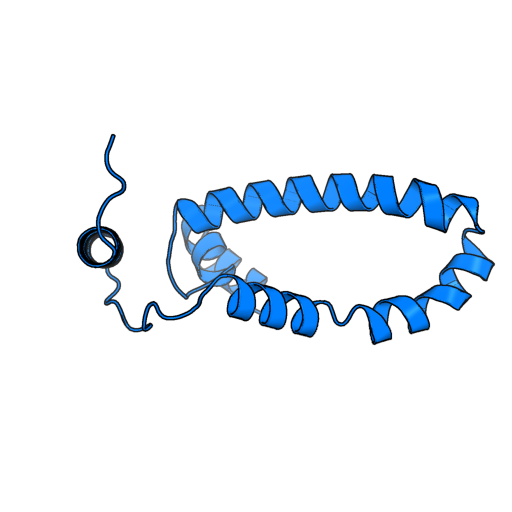M 533 C C . LEU A 1 70 ? 2.644 2.876 -17.406 1.00 88.94 70 LEU A C 1
ATOM 535 O O . LEU A 1 70 ? 1.666 3.086 -16.692 1.00 88.94 70 LEU A O 1
ATOM 539 N N . LEU A 1 71 ? 2.649 1.938 -18.356 1.00 91.69 71 LEU A N 1
ATOM 540 C CA . LEU A 1 71 ? 1.489 1.100 -18.651 1.00 91.69 71 LEU A CA 1
ATOM 541 C C . LEU A 1 71 ? 1.143 0.183 -17.472 1.00 91.69 71 LEU A C 1
ATOM 543 O O . LEU A 1 71 ? -0.000 0.162 -17.019 1.00 91.69 71 LEU A O 1
ATOM 547 N N . VAL A 1 72 ? 2.135 -0.527 -16.928 1.00 90.25 72 VAL A N 1
ATOM 548 C CA . VAL A 1 72 ? 1.941 -1.373 -15.742 1.00 90.25 72 VAL A CA 1
ATOM 549 C C . VAL A 1 72 ? 1.585 -0.514 -14.529 1.00 90.25 72 VAL A C 1
ATOM 551 O O . VAL A 1 72 ? 0.677 -0.868 -13.782 1.00 90.25 72 VAL A O 1
ATOM 554 N N . GLY A 1 73 ? 2.224 0.647 -14.360 1.00 91.19 73 GLY A N 1
ATOM 555 C CA . GLY A 1 73 ? 1.903 1.605 -13.303 1.00 91.19 73 GLY A CA 1
ATOM 556 C C . GLY A 1 73 ? 0.440 2.047 -13.339 1.00 91.19 73 GLY A C 1
ATOM 557 O O . GLY A 1 73 ? -0.224 2.038 -12.305 1.00 91.19 73 GLY A O 1
ATOM 558 N N . ALA A 1 74 ? -0.103 2.342 -14.521 1.00 94.50 74 ALA A N 1
ATOM 559 C CA . ALA A 1 74 ? -1.517 2.674 -14.680 1.00 94.50 74 ALA A CA 1
ATOM 560 C C . ALA A 1 74 ? -2.436 1.517 -14.253 1.00 94.50 74 ALA A C 1
ATOM 562 O O . ALA A 1 74 ? -3.414 1.740 -13.541 1.00 94.50 74 ALA A O 1
ATOM 563 N N . MET A 1 75 ? -2.105 0.275 -14.617 1.00 94.31 75 MET A N 1
ATOM 564 C CA . MET A 1 75 ? -2.869 -0.901 -14.181 1.00 94.31 75 MET A CA 1
ATOM 565 C C . MET A 1 75 ? -2.811 -1.090 -12.658 1.00 94.31 75 MET A C 1
ATOM 567 O O . MET A 1 75 ? -3.834 -1.352 -12.026 1.00 94.31 75 MET A O 1
ATOM 571 N N . VAL A 1 76 ? -1.635 -0.901 -12.051 1.00 93.38 76 VAL A N 1
ATOM 572 C CA . VAL A 1 76 ? -1.456 -0.972 -10.593 1.00 93.38 76 VAL A CA 1
ATOM 573 C C . VAL A 1 76 ? -2.261 0.119 -9.885 1.00 93.38 76 VAL A C 1
ATOM 575 O O . VAL A 1 76 ? -2.863 -0.156 -8.850 1.00 93.38 76 VAL A O 1
ATOM 578 N N . LEU A 1 77 ? -2.351 1.329 -10.447 1.00 93.12 77 LEU A N 1
ATOM 579 C CA . LEU A 1 77 ? -3.176 2.407 -9.890 1.00 93.12 77 LEU A CA 1
ATOM 580 C C . LEU A 1 77 ? -4.669 2.060 -9.880 1.00 93.12 77 LEU A C 1
ATOM 582 O O . LEU A 1 77 ? -5.353 2.390 -8.914 1.00 93.12 77 LEU A O 1
ATOM 586 N N . VAL A 1 78 ? -5.175 1.362 -10.901 1.00 94.75 78 VAL A N 1
ATOM 587 C CA . VAL A 1 78 ? -6.570 0.883 -10.916 1.00 94.75 78 VAL A CA 1
ATOM 588 C C . VAL A 1 78 ? -6.817 -0.095 -9.765 1.00 94.75 78 VAL A C 1
ATOM 590 O O . VAL A 1 78 ? -7.803 0.036 -9.037 1.00 94.75 78 VAL A O 1
ATOM 593 N N . VAL A 1 79 ? -5.897 -1.038 -9.547 1.00 92.00 79 VAL A N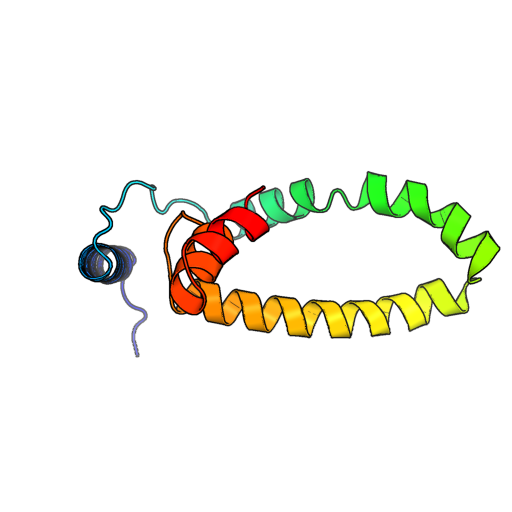 1
ATOM 594 C CA . VAL A 1 79 ? -5.978 -1.981 -8.419 1.00 92.00 79 VAL A CA 1
ATOM 595 C C . VAL A 1 79 ? -5.883 -1.242 -7.080 1.00 92.00 79 VAL A C 1
ATOM 597 O O . VAL A 1 79 ? -6.675 -1.499 -6.174 1.00 92.00 79 VAL A O 1
ATOM 600 N N . ALA A 1 80 ? -4.965 -0.281 -6.962 1.00 90.12 80 ALA A N 1
ATOM 601 C CA . ALA A 1 80 ? -4.804 0.536 -5.764 1.00 90.12 80 ALA A CA 1
ATOM 602 C C . ALA A 1 80 ? -6.063 1.361 -5.455 1.00 90.12 80 ALA A C 1
ATOM 604 O O . ALA A 1 80 ? -6.450 1.465 -4.293 1.00 90.12 80 ALA A O 1
ATOM 605 N N . ALA A 1 81 ? -6.744 1.894 -6.473 1.00 91.88 81 ALA A N 1
ATOM 606 C CA . ALA A 1 81 ? -8.001 2.616 -6.307 1.00 91.88 81 ALA A CA 1
ATOM 607 C C . ALA A 1 81 ? -9.123 1.706 -5.778 1.00 91.88 81 ALA A C 1
ATOM 609 O O . ALA A 1 81 ? -9.835 2.086 -4.848 1.00 91.88 81 ALA A O 1
ATOM 610 N N . ALA A 1 82 ? -9.240 0.480 -6.300 1.00 89.81 82 ALA A N 1
ATOM 611 C CA . ALA A 1 82 ? -10.199 -0.502 -5.791 1.00 89.81 82 ALA A CA 1
ATOM 612 C C . ALA A 1 82 ? -9.915 -0.871 -4.320 1.00 89.81 82 ALA A C 1
ATOM 614 O O . ALA A 1 82 ? -10.828 -0.929 -3.494 1.00 89.81 82 ALA A O 1
ATOM 615 N N . MET A 1 83 ? -8.639 -1.054 -3.967 1.00 86.69 83 MET A N 1
ATOM 616 C CA . MET A 1 83 ? -8.212 -1.299 -2.585 1.00 86.69 83 MET A CA 1
ATOM 617 C C . MET A 1 83 ? -8.480 -0.101 -1.668 1.00 86.69 83 MET A C 1
ATOM 619 O O . MET A 1 83 ? -8.932 -0.284 -0.539 1.00 86.69 83 MET A O 1
ATOM 623 N N . ALA A 1 84 ? -8.264 1.125 -2.151 1.00 87.44 84 ALA A N 1
ATOM 624 C CA . ALA A 1 84 ? -8.563 2.343 -1.406 1.00 87.44 84 ALA A CA 1
ATOM 625 C C . ALA A 1 84 ? -10.064 2.458 -1.102 1.00 87.44 84 ALA A C 1
ATOM 627 O O . ALA A 1 84 ? -10.441 2.744 0.034 1.00 87.44 84 ALA A O 1
ATOM 628 N N . GLN A 1 85 ? -10.924 2.147 -2.076 1.00 87.56 85 GLN A N 1
ATOM 629 C CA . GLN A 1 85 ? -12.374 2.126 -1.878 1.00 87.56 85 GLN A CA 1
ATOM 630 C C . GLN A 1 85 ? -12.790 1.106 -0.806 1.00 87.56 85 GLN A C 1
ATOM 632 O O . GLN A 1 85 ? -13.609 1.408 0.066 1.00 87.56 85 GLN A O 1
ATOM 637 N N . LEU A 1 86 ? -12.195 -0.088 -0.831 1.00 85.12 86 LEU A N 1
ATOM 638 C CA . LEU A 1 86 ? -12.435 -1.125 0.172 1.00 85.12 86 LEU A CA 1
ATOM 639 C C . LEU A 1 86 ? -11.934 -0.727 1.564 1.00 85.12 86 LEU A C 1
ATOM 641 O O . LEU A 1 86 ? -12.620 -0.983 2.555 1.00 85.12 86 LEU A O 1
ATOM 645 N N . ALA A 1 87 ? -10.773 -0.077 1.649 1.00 83.62 87 ALA A N 1
ATOM 646 C CA . ALA A 1 87 ? -10.221 0.427 2.902 1.00 83.62 87 ALA A CA 1
ATOM 647 C C . ALA A 1 87 ? -11.108 1.521 3.523 1.00 83.62 87 ALA A C 1
ATOM 649 O O . ALA A 1 87 ? -11.277 1.551 4.740 1.00 83.62 87 ALA A O 1
ATOM 650 N N . SER A 1 88 ? -11.732 2.377 2.705 1.00 82.81 88 SER A N 1
ATOM 651 C CA . SER A 1 88 ? -12.697 3.377 3.184 1.00 82.81 88 SER A CA 1
ATOM 652 C C . SER A 1 88 ? -14.022 2.761 3.649 1.00 82.81 88 SER A C 1
ATOM 654 O O . SER A 1 88 ? -14.613 3.236 4.617 1.00 82.81 88 SER A O 1
ATOM 656 N N . ALA A 1 89 ? -14.505 1.706 2.984 1.00 82.00 89 ALA A N 1
ATOM 657 C CA . ALA A 1 89 ? -15.767 1.054 3.342 1.0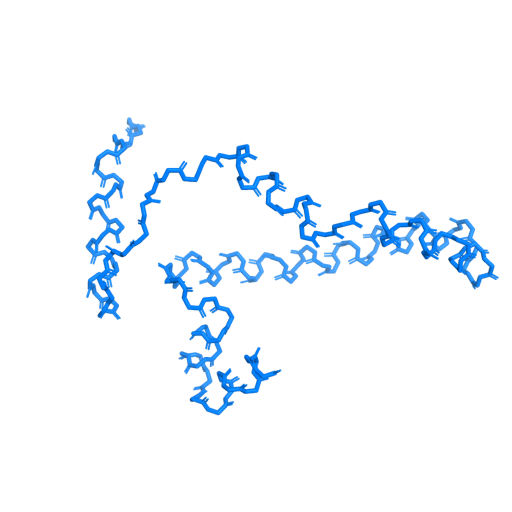0 82.00 89 ALA A CA 1
ATOM 658 C C . ALA A 1 89 ? -15.659 0.179 4.606 1.00 82.00 89 ALA A C 1
ATOM 660 O O . ALA A 1 89 ? -16.610 0.093 5.392 1.00 82.00 89 ALA A O 1
ATOM 661 N N . LEU A 1 90 ? -14.503 -0.465 4.800 1.00 79.69 90 LEU A N 1
ATOM 662 C CA . LEU A 1 90 ? -14.217 -1.393 5.895 1.00 79.69 90 LEU A CA 1
ATOM 663 C C . LEU A 1 90 ? -12.953 -0.946 6.655 1.00 79.69 90 LEU A C 1
ATOM 665 O O . LEU A 1 90 ? -11.907 -1.588 6.521 1.00 79.69 90 LEU A O 1
ATOM 669 N N . PRO A 1 91 ? -13.029 0.130 7.465 1.00 71.62 91 PRO A N 1
ATOM 670 C CA . PRO A 1 91 ? -11.874 0.708 8.150 1.00 71.62 91 PRO A CA 1
ATOM 671 C C . PRO A 1 91 ? -11.474 -0.122 9.383 1.00 71.62 91 PRO A C 1
ATOM 673 O O . PRO A 1 91 ? -11.532 0.348 10.512 1.00 71.62 91 PRO A O 1
ATOM 676 N N . THR A 1 92 ? -11.105 -1.387 9.187 1.00 73.62 92 THR A N 1
ATOM 677 C CA . THR A 1 92 ? -10.716 -2.328 10.252 1.00 73.62 92 THR A CA 1
ATOM 678 C C . THR A 1 92 ? -9.270 -2.783 10.077 1.00 73.62 92 THR A C 1
ATOM 680 O O . THR A 1 92 ? -8.820 -2.981 8.952 1.00 73.62 92 THR A O 1
ATOM 683 N N . ALA A 1 93 ? -8.565 -3.052 11.178 1.00 68.19 93 ALA A N 1
ATOM 684 C CA . ALA A 1 93 ? -7.154 -3.461 11.174 1.00 68.19 93 ALA A CA 1
ATOM 685 C C . ALA A 1 93 ? -6.871 -4.865 10.581 1.00 68.19 93 ALA A C 1
ATOM 687 O O . ALA A 1 93 ? -5.719 -5.279 10.521 1.00 68.19 93 ALA A O 1
ATOM 688 N N . GLY A 1 94 ? -7.895 -5.605 10.133 1.00 64.31 94 GLY A N 1
ATOM 689 C CA . GLY A 1 94 ? -7.772 -6.971 9.601 1.00 64.31 94 GLY A CA 1
ATOM 690 C C . GLY A 1 94 ? -7.294 -7.089 8.146 1.00 64.31 94 GLY A C 1
ATOM 691 O O . GLY A 1 94 ? -7.310 -8.196 7.610 1.00 64.31 94 GLY A O 1
ATOM 692 N N . ALA A 1 95 ? -6.898 -5.975 7.517 1.00 69.94 95 ALA A N 1
ATOM 693 C CA . ALA A 1 95 ? -6.345 -5.895 6.159 1.00 69.94 95 ALA A CA 1
ATOM 694 C C . ALA A 1 95 ? -7.120 -6.737 5.110 1.00 69.94 95 ALA A C 1
ATOM 696 O O . ALA A 1 95 ? -8.337 -6.927 5.217 1.00 69.94 95 ALA A O 1
ATOM 697 N N . LEU A 1 96 ? -6.418 -7.225 4.081 1.00 76.69 96 LEU A N 1
ATOM 698 C CA . LEU A 1 96 ? -6.972 -8.008 2.968 1.00 76.69 96 LEU A CA 1
ATOM 699 C C . LEU A 1 96 ? -7.732 -9.259 3.437 1.00 76.69 96 LEU A C 1
ATOM 701 O O . LEU A 1 96 ? -8.762 -9.591 2.859 1.00 76.69 96 LEU A O 1
ATOM 705 N N . TYR A 1 97 ? -7.284 -9.897 4.525 1.00 80.00 97 TYR A N 1
ATOM 706 C CA . TYR A 1 97 ? -7.937 -11.074 5.107 1.00 80.00 97 TYR A CA 1
ATOM 707 C C . TYR A 1 97 ? -9.384 -10.780 5.515 1.00 80.00 97 TYR A C 1
ATOM 709 O O . TYR A 1 97 ? -10.307 -11.516 5.160 1.00 80.00 97 TYR A O 1
ATOM 717 N N . TYR A 1 98 ? -9.604 -9.681 6.242 1.00 78.38 98 TYR A N 1
ATOM 718 C CA . TYR A 1 98 ? -10.946 -9.297 6.670 1.00 78.38 98 TYR A CA 1
ATOM 719 C C . TYR A 1 98 ? -11.818 -8.874 5.484 1.00 78.38 98 TYR A C 1
ATOM 721 O O . TYR A 1 98 ? -12.979 -9.275 5.405 1.00 78.38 98 TYR A O 1
ATOM 729 N N . GLN A 1 99 ? -11.259 -8.118 4.535 1.00 80.88 99 GLN A N 1
ATOM 730 C CA . GLN A 1 99 ? -11.979 -7.689 3.332 1.00 80.88 99 GLN A CA 1
ATOM 731 C C . GLN A 1 99 ? -12.428 -8.893 2.486 1.00 80.88 99 GLN A C 1
ATOM 733 O O . GLN A 1 99 ? -13.597 -8.977 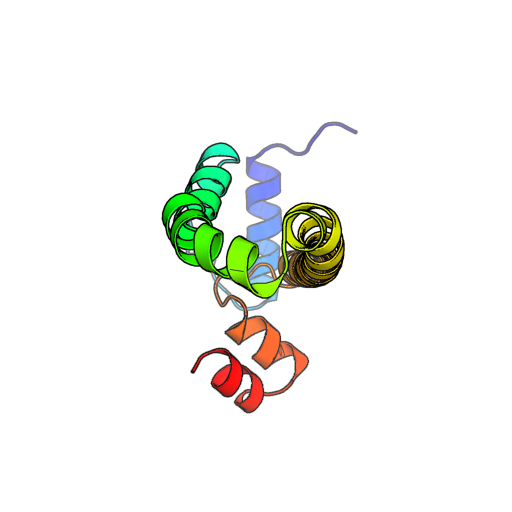2.105 1.00 80.88 99 GLN A O 1
ATOM 738 N N . ALA A 1 100 ? -11.545 -9.870 2.269 1.00 80.56 100 ALA A N 1
ATOM 739 C CA . ALA A 1 100 ? -11.843 -11.094 1.530 1.00 80.56 100 ALA A CA 1
ATOM 740 C C . ALA A 1 100 ? -12.829 -12.010 2.273 1.00 80.56 100 ALA A C 1
ATOM 742 O O . ALA A 1 100 ? -13.743 -12.564 1.659 1.00 80.56 100 ALA A O 1
ATOM 743 N N . ALA A 1 101 ? -12.703 -12.130 3.599 1.00 80.56 101 ALA A N 1
ATOM 744 C CA . ALA A 1 101 ? -13.642 -12.897 4.415 1.00 80.56 101 ALA A CA 1
ATOM 745 C C . ALA A 1 101 ? -15.052 -12.284 4.434 1.00 80.56 101 ALA A C 1
ATOM 747 O O . ALA A 1 101 ? -16.031 -13.023 4.521 1.00 80.56 101 ALA A O 1
ATOM 748 N N . LYS A 1 102 ? -15.155 -10.948 4.364 1.00 80.81 102 LYS A N 1
ATOM 749 C CA . LYS A 1 102 ? -16.425 -10.209 4.395 1.00 80.81 102 LYS A CA 1
ATOM 750 C C . LYS A 1 102 ? -17.156 -10.219 3.049 1.00 80.81 102 LYS A C 1
ATOM 752 O O . LYS A 1 102 ? -18.382 -10.240 3.049 1.00 80.81 102 LYS A O 1
ATOM 757 N N . LEU A 1 103 ? -16.422 -10.164 1.934 1.00 80.69 103 LEU A N 1
ATOM 758 C CA . LEU A 1 103 ? -16.985 -10.133 0.575 1.00 80.69 103 LEU A CA 1
ATOM 759 C C . LEU A 1 103 ? -17.240 -11.521 -0.009 1.00 80.69 103 LEU A C 1
ATOM 761 O O . LEU A 1 103 ? -18.199 -11.711 -0.750 1.00 80.69 103 LEU A O 1
ATOM 765 N N . GLY A 1 104 ? -16.349 -12.465 0.281 1.00 81.06 104 GLY A N 1
ATOM 766 C CA . GLY A 1 104 ? -16.487 -13.854 -0.118 1.00 81.06 104 GLY A CA 1
ATOM 767 C C . GLY A 1 104 ? -17.034 -14.662 1.046 1.00 81.06 104 GLY A C 1
ATOM 768 O O . GLY A 1 104 ? -18.182 -14.521 1.436 1.00 81.06 104 GLY A O 1
ATOM 769 N N . ASN A 1 105 ? -16.173 -15.510 1.603 1.00 81.50 105 ASN A N 1
ATOM 770 C CA . ASN A 1 105 ? -16.451 -16.384 2.738 1.00 81.50 105 ASN A CA 1
ATOM 771 C C . ASN A 1 105 ? -15.167 -16.531 3.569 1.00 81.50 105 ASN A C 1
ATOM 773 O O . ASN A 1 105 ? -14.075 -16.211 3.094 1.00 81.50 105 ASN A O 1
ATOM 777 N N . LYS A 1 106 ? -15.252 -17.123 4.769 1.00 79.44 106 LYS A N 1
ATOM 778 C CA . LYS A 1 106 ? -14.078 -17.401 5.627 1.00 79.44 106 LYS A CA 1
ATOM 779 C C . LYS A 1 106 ? -12.955 -18.165 4.900 1.00 79.44 106 LYS A C 1
ATOM 781 O O . LYS A 1 106 ? -11.786 -17.965 5.206 1.00 79.44 106 LYS A O 1
ATOM 786 N N . HIS A 1 107 ? -13.309 -18.995 3.917 1.00 82.50 107 HIS A N 1
ATOM 787 C CA . HIS A 1 107 ? -12.350 -19.705 3.068 1.00 82.50 107 HIS A CA 1
ATOM 788 C C . HIS A 1 107 ? -11.513 -18.765 2.187 1.00 82.50 107 HIS A C 1
ATOM 790 O O . HIS A 1 107 ? -10.298 -18.911 2.128 1.00 82.50 107 HIS A O 1
ATOM 796 N N . TRP A 1 108 ? -12.140 -17.762 1.565 1.00 81.81 108 TRP A N 1
ATOM 797 C CA . TRP A 1 108 ? -11.434 -16.750 0.774 1.00 81.81 108 TRP A CA 1
ATOM 798 C C . TRP A 1 108 ? -10.547 -15.871 1.648 1.00 81.81 108 TRP A C 1
ATOM 800 O O . TRP A 1 108 ? -9.420 -15.592 1.262 1.00 81.81 108 TRP A O 1
ATOM 810 N N . GLY A 1 109 ? -11.010 -15.527 2.856 1.00 80.75 109 GLY A N 1
ATOM 811 C CA . GLY A 1 109 ? -10.163 -14.897 3.870 1.00 80.75 109 GLY A CA 1
ATOM 812 C C . GLY A 1 109 ? -8.894 -15.710 4.122 1.00 80.75 109 GLY A C 1
ATOM 813 O O . GLY A 1 109 ? -7.795 -15.188 3.965 1.00 80.75 109 GLY A O 1
ATOM 814 N N . TRP A 1 110 ? -9.040 -17.007 4.417 1.00 80.44 110 TRP A N 1
ATOM 815 C CA . TRP A 1 110 ? -7.906 -17.908 4.640 1.00 80.44 110 TRP A CA 1
ATOM 816 C C . TRP A 1 110 ? -6.946 -17.974 3.447 1.00 80.44 110 TRP A C 1
ATOM 818 O O . TRP A 1 110 ? -5.753 -17.804 3.646 1.00 80.44 110 TRP A O 1
ATOM 828 N N . ILE A 1 111 ? -7.451 -18.134 2.219 1.00 84.00 111 ILE A N 1
ATOM 829 C CA . ILE A 1 111 ? -6.609 -18.170 1.009 1.00 84.00 111 ILE A CA 1
ATOM 830 C C . ILE A 1 111 ? -5.828 -16.866 0.827 1.00 84.00 111 ILE A C 1
ATOM 832 O O . ILE A 1 111 ? -4.670 -16.899 0.445 1.00 84.00 111 ILE A O 1
ATOM 836 N N . THR A 1 112 ? -6.445 -15.713 1.087 1.00 83.25 112 THR A N 1
ATOM 837 C CA . THR A 1 112 ? -5.755 -14.421 0.932 1.00 83.25 112 THR A CA 1
ATOM 838 C C . THR A 1 112 ? -4.752 -14.113 2.042 1.00 83.25 112 THR A C 1
ATOM 840 O O . THR A 1 112 ? -3.934 -13.213 1.876 1.00 83.25 112 THR A O 1
ATOM 843 N N . GLY A 1 113 ? -4.855 -14.794 3.187 1.00 78.12 113 GLY A N 1
ATOM 844 C CA . GLY A 1 113 ? -3.989 -14.579 4.347 1.00 78.12 113 GLY A CA 1
ATOM 845 C C . GLY A 1 113 ? -2.914 -15.649 4.557 1.00 78.12 113 GLY A C 1
ATOM 846 O O . GLY A 1 113 ? -2.069 -15.447 5.427 1.00 78.12 113 GLY A O 1
ATOM 847 N N . TRP A 1 114 ? -2.976 -16.763 3.821 1.00 75.69 114 TRP A N 1
ATOM 848 C CA . TRP A 1 114 ? -1.985 -17.844 3.816 1.00 75.69 114 TRP A CA 1
ATOM 849 C C . TRP A 1 114 ? -0.937 -17.594 2.732 1.00 75.69 114 TRP A C 1
ATOM 851 O O . TRP A 1 114 ? 0.264 -17.672 3.069 1.00 75.69 114 TRP A O 1
#

Foldseek 3Di:
DPDDDPVRVVVVVQVVCVVVVHHPPDDPPCDPVNVVVVVCVVVVCPVVVVVCVVVCCVPPNPCCVPPVCVVVVVVVVVVVVVLVVLCVVDVDPLHPLVSLCVVPNNVSSVVVVD

Secondary structure (DSSP, 8-state):
-PPPPHHHHHHHHHHHHHHTT----S-S---HHHHHHHHHHHHTHHHHHHHHHHHHHHHTHHHIIIIIHHHHHHHHHHHHHHHHHHHHHS--TTHHHHHHHHHS-HHHHHHHH-

Sequence (114 aa):
MPAATKEEQIRADTARLHQLGYAQQLFRDMGGFSNFAISFTIISVLTGGLTLYSYGLNHGGPQQMGIGWLLVGAMVLVVAAAMAQLASALPTAGALYYQAAKLGNKHWGWITGW